Protein AF-A0A484ZXV9-F1 (afdb_monomer)

Mean predicted aligned error: 6.79 Å

Organism: NCBI:txid82979

InterPro domains:
  IPR029000 Cyclophilin-like domain superfamily [SSF50891] (3-53)
  IPR041183 Cyclophilin-like [PF18050] (3-50)

Sequence (57 aa):
MKDIAYYAPWGNMVIYRQNFEYSRGLVKLGSIDYGMDILDISGPIQVIIEAVDEQPQ

Secondary structure (DSSP, 8-state):
--EEEEETTTTEEEEESS-----TTEEEEEE--S-GGGG---S---------SS---

Foldseek 3Di:
DFWWWAQQVPRDIDTDPDDDPDDPRIDTPGGDPDDPVVVVDPDDDDDDDDDDPDDDD

Nearest PDB structures (foldseek):
  5ja1-assembly1_B  TM=6.020E-01  e=6.139E+00  Escherichia coli K-12

pLDDT: mean 80.06, std 9.7, range [51.34, 89.94]

Solvent-accessible surface area (backbone atoms only — not comparable to full-atom values): 4025 Å² total;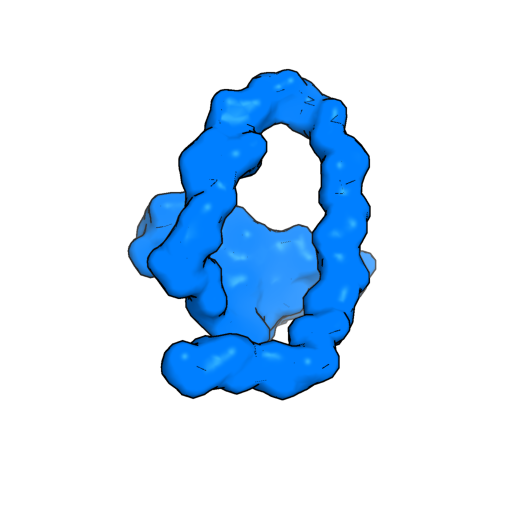 per-residue (Å²): 89,45,36,34,28,38,34,64,90,78,72,45,80,45,77,37,85,51,89,68,85,88,56,94,55,60,44,81,73,52,69,61,92,72,76,70,70,77,64,78,58,88,75,93,74,92,82,86,88,76,84,76,89,69,78,86,128

Radius of gyration: 12.88 Å; Cα contacts (8 Å, |Δi|>4): 57; chains: 1; bounding box: 31×26×29 Å

Structure (mmCIF, N/CA/C/O backbone):
data_AF-A0A484ZXV9-F1
#
_entry.id   AF-A0A484ZXV9-F1
#
loop_
_atom_site.group_PDB
_atom_site.id
_atom_site.type_symbol
_atom_site.label_atom_id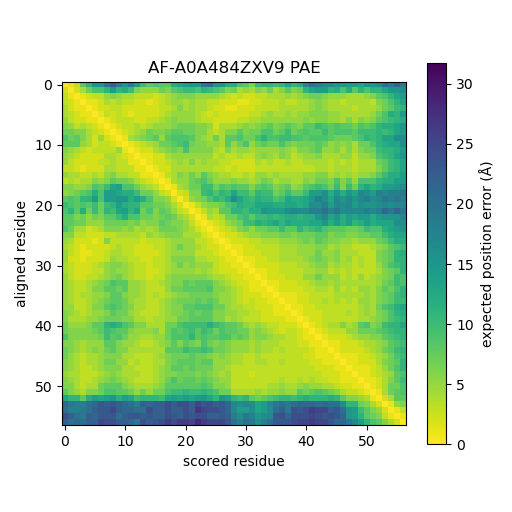
_atom_site.label_alt_id
_atom_site.label_comp_id
_atom_site.label_asym_id
_atom_site.label_entity_id
_atom_site.label_seq_id
_atom_site.pdbx_PDB_ins_code
_atom_site.Cartn_x
_atom_site.Cartn_y
_atom_site.Cartn_z
_atom_site.occupancy
_atom_site.B_iso_or_equiv
_atom_site.auth_seq_id
_atom_site.auth_comp_id
_atom_site.auth_asym_id
_atom_site.auth_atom_id
_atom_site.pdbx_PDB_model_num
ATOM 1 N N . MET A 1 1 ? -9.867 5.320 -6.102 1.00 60.53 1 MET A N 1
ATOM 2 C CA . MET A 1 1 ? -10.083 3.937 -5.614 1.00 60.53 1 MET A CA 1
ATOM 3 C C . MET A 1 1 ? -8.997 3.608 -4.596 1.00 60.53 1 MET A C 1
ATOM 5 O O . MET A 1 1 ? -7.933 4.210 -4.690 1.00 60.53 1 MET A O 1
ATOM 9 N N . LYS A 1 2 ? -9.277 2.734 -3.620 1.00 74.75 2 LYS A N 1
ATOM 10 C CA . LYS A 1 2 ? -8.328 2.294 -2.581 1.00 74.75 2 LYS A CA 1
ATOM 11 C C . LYS A 1 2 ? -7.900 0.857 -2.879 1.00 74.75 2 LYS A C 1
ATOM 13 O O . LYS A 1 2 ? -8.371 -0.073 -2.238 1.00 74.75 2 LYS A O 1
ATOM 18 N N . ASP A 1 3 ? -7.119 0.672 -3.934 1.00 84.44 3 ASP A N 1
ATOM 19 C CA . ASP A 1 3 ? -6.818 -0.665 -4.456 1.00 84.44 3 ASP A CA 1
ATOM 20 C C . ASP A 1 3 ? -5.496 -1.198 -3.895 1.00 84.44 3 ASP A C 1
ATOM 22 O O . ASP A 1 3 ? -4.528 -0.446 -3.755 1.00 84.44 3 ASP A O 1
ATOM 26 N N . ILE A 1 4 ? -5.444 -2.504 -3.627 1.00 86.69 4 ILE A N 1
ATOM 27 C CA . ILE A 1 4 ? -4.205 -3.232 -3.330 1.00 86.69 4 ILE A CA 1
ATOM 28 C C . ILE A 1 4 ? -3.799 -3.998 -4.586 1.00 86.69 4 ILE A C 1
ATOM 30 O O . ILE A 1 4 ? -4.627 -4.649 -5.231 1.00 86.69 4 ILE A O 1
ATOM 34 N N . ALA A 1 5 ? -2.517 -3.943 -4.928 1.00 86.50 5 ALA A N 1
ATOM 35 C CA . ALA A 1 5 ? -1.949 -4.640 -6.066 1.00 86.50 5 ALA A CA 1
ATOM 36 C C . ALA A 1 5 ? -0.626 -5.321 -5.719 1.00 86.50 5 ALA A C 1
ATOM 38 O O . ALA A 1 5 ? 0.105 -4.919 -4.814 1.00 86.50 5 ALA A O 1
ATOM 39 N N . TYR A 1 6 ? -0.305 -6.335 -6.507 1.00 84.75 6 TYR A N 1
ATOM 40 C CA . TYR A 1 6 ? 0.988 -6.990 -6.519 1.00 84.75 6 TYR A CA 1
ATOM 41 C C . TYR A 1 6 ? 1.803 -6.508 -7.717 1.00 84.75 6 TYR A C 1
ATOM 43 O O . TYR A 1 6 ? 1.309 -6.509 -8.848 1.00 84.75 6 TYR A O 1
ATOM 51 N N . TYR A 1 7 ? 3.053 -6.119 -7.477 1.00 81.75 7 TYR A N 1
ATOM 52 C CA . TYR A 1 7 ? 4.002 -5.779 -8.528 1.00 81.75 7 TYR A CA 1
ATOM 53 C C . TYR A 1 7 ? 4.914 -6.972 -8.824 1.00 81.75 7 TYR A C 1
ATOM 55 O O . TYR A 1 7 ? 5.907 -7.217 -8.132 1.00 81.75 7 TYR A O 1
ATOM 63 N N . ALA A 1 8 ? 4.576 -7.703 -9.887 1.00 78.56 8 ALA A N 1
ATOM 64 C CA . ALA A 1 8 ? 5.235 -8.949 -10.265 1.00 78.56 8 ALA A CA 1
ATOM 65 C C . ALA A 1 8 ? 6.755 -8.850 -10.501 1.00 78.56 8 ALA A C 1
ATOM 67 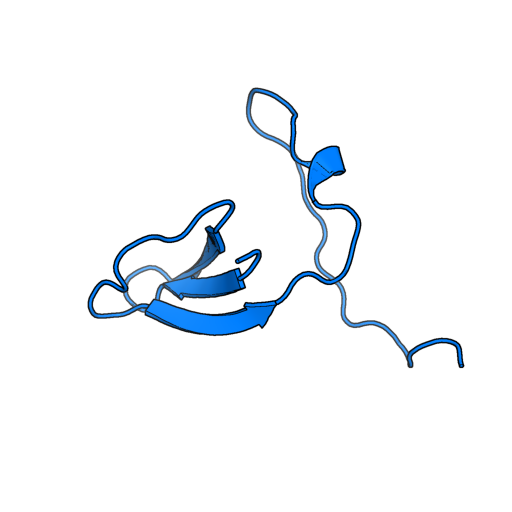O O . ALA A 1 8 ? 7.452 -9.789 -10.123 1.00 78.56 8 ALA A O 1
ATOM 68 N N . PRO A 1 9 ? 7.317 -7.755 -11.055 1.00 79.88 9 PRO A N 1
ATOM 69 C CA . PRO A 1 9 ? 8.755 -7.690 -11.318 1.00 79.88 9 PRO A CA 1
ATOM 70 C C . PRO A 1 9 ? 9.657 -7.754 -10.078 1.00 79.88 9 PRO A C 1
ATOM 72 O O . PRO A 1 9 ? 10.798 -8.190 -10.205 1.00 79.88 9 PRO A O 1
ATOM 75 N N . TRP A 1 10 ? 9.179 -7.335 -8.899 1.00 79.75 10 TRP A N 1
ATOM 76 C CA . TRP A 1 10 ? 9.988 -7.310 -7.664 1.00 79.75 10 TRP A CA 1
ATOM 77 C C . TRP A 1 10 ? 9.354 -8.027 -6.475 1.00 79.75 10 TRP A C 1
ATOM 79 O O . TRP A 1 10 ? 9.980 -8.132 -5.428 1.00 79.75 10 TRP A O 1
ATOM 89 N N . GLY A 1 11 ? 8.122 -8.513 -6.612 1.00 81.25 11 GLY A N 1
ATOM 90 C CA . GLY A 1 11 ? 7.420 -9.161 -5.511 1.00 81.25 11 GLY A CA 1
ATOM 91 C C . GLY A 1 11 ? 6.895 -8.203 -4.442 1.00 81.25 11 GLY A C 1
ATOM 92 O O . GLY A 1 11 ? 6.555 -8.645 -3.350 1.00 81.25 11 GLY A O 1
ATOM 93 N N . ASN A 1 12 ? 6.807 -6.906 -4.747 1.00 85.19 12 ASN A N 1
ATOM 94 C CA . ASN A 1 12 ? 6.344 -5.894 -3.800 1.00 85.19 12 ASN A CA 1
ATOM 95 C C . ASN A 1 12 ? 4.815 -5.776 -3.805 1.00 85.19 12 ASN A C 1
ATOM 97 O O . ASN A 1 12 ? 4.171 -5.896 -4.851 1.00 85.19 12 ASN A O 1
ATOM 101 N N . MET A 1 13 ? 4.244 -5.462 -2.642 1.00 83.75 13 MET A N 1
ATOM 102 C CA . MET A 1 13 ? 2.847 -5.052 -2.523 1.00 83.75 13 MET A CA 1
ATOM 103 C C . MET A 1 13 ? 2.725 -3.533 -2.668 1.00 83.75 13 MET A C 1
ATOM 105 O O . MET A 1 13 ? 3.558 -2.778 -2.167 1.00 83.75 13 MET A O 1
ATOM 109 N N . VAL A 1 14 ? 1.683 -3.091 -3.367 1.00 85.44 14 VAL A N 1
ATOM 110 C CA . VAL A 1 14 ? 1.415 -1.685 -3.670 1.00 85.44 14 VAL A CA 1
ATOM 111 C C . VAL A 1 14 ? -0.004 -1.344 -3.236 1.00 85.44 14 V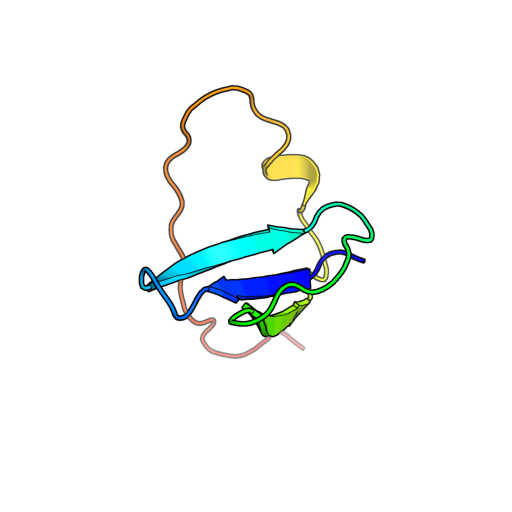AL A C 1
ATOM 113 O O . VAL A 1 14 ? -0.932 -2.106 -3.497 1.00 85.44 14 VAL A O 1
ATOM 116 N N . ILE A 1 15 ? -0.178 -0.183 -2.604 1.00 85.06 15 ILE A N 1
ATOM 117 C CA . ILE A 1 15 ? -1.490 0.352 -2.235 1.00 85.06 15 ILE A CA 1
ATOM 118 C C . ILE A 1 15 ? -1.694 1.691 -2.943 1.00 85.06 15 ILE A C 1
ATOM 120 O O . ILE A 1 15 ? -0.884 2.608 -2.807 1.00 85.06 15 ILE A O 1
ATOM 124 N N . TYR A 1 16 ? -2.795 1.818 -3.678 1.00 78.44 16 TYR A N 1
ATOM 125 C CA . TYR A 1 16 ? -3.162 3.039 -4.386 1.00 78.44 16 TYR A CA 1
ATOM 126 C C . TYR A 1 16 ? -4.116 3.889 -3.548 1.00 78.44 16 TYR A C 1
ATOM 128 O O . TYR A 1 16 ? -5.185 3.427 -3.157 1.00 78.44 16 TYR A O 1
ATOM 136 N N . ARG A 1 17 ? -3.754 5.158 -3.308 1.00 72.12 17 ARG A N 1
ATOM 137 C CA . ARG A 1 17 ? -4.641 6.152 -2.663 1.00 72.12 17 ARG A CA 1
ATOM 138 C C . ARG A 1 17 ? -5.515 6.925 -3.651 1.00 72.12 17 ARG A C 1
ATOM 140 O O . ARG A 1 17 ? -6.529 7.493 -3.257 1.00 72.12 17 ARG A O 1
ATOM 147 N N . GLN A 1 18 ? -5.131 6.961 -4.925 1.00 68.25 18 GLN A N 1
ATOM 148 C CA . GLN A 1 18 ? -5.822 7.686 -5.992 1.00 68.25 18 GLN A CA 1
ATOM 149 C C . GLN A 1 18 ? -5.806 6.874 -7.290 1.00 68.25 18 GLN A C 1
ATOM 151 O O . GLN A 1 18 ? -5.159 5.830 -7.370 1.00 68.25 18 GLN A O 1
ATOM 156 N N . ASN A 1 19 ? -6.541 7.341 -8.300 1.00 61.94 19 ASN A N 1
ATOM 157 C CA . ASN A 1 19 ? -6.557 6.709 -9.615 1.00 61.94 19 ASN A CA 1
ATOM 158 C C . ASN A 1 19 ? -5.173 6.884 -10.256 1.00 61.94 19 ASN A C 1
ATOM 160 O O . ASN A 1 19 ? -4.786 8.000 -10.591 1.00 61.94 19 ASN A O 1
ATOM 164 N N . PHE A 1 20 ? -4.431 5.791 -10.394 1.00 63.69 20 PHE A N 1
A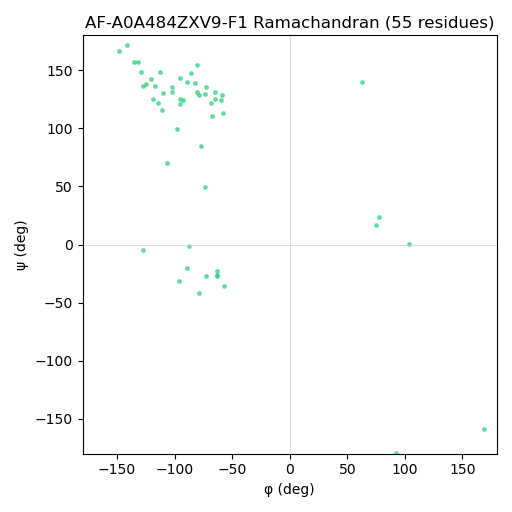TOM 165 C CA . PHE A 1 20 ? -3.165 5.755 -11.117 1.00 63.69 20 PHE A CA 1
ATOM 166 C C . PHE A 1 20 ? -3.339 4.907 -12.377 1.00 63.69 20 PHE A C 1
ATOM 168 O O . PHE A 1 20 ? -4.137 3.966 -12.388 1.00 63.69 20 PHE A O 1
ATOM 175 N N . GLU A 1 21 ? -2.612 5.237 -13.442 1.00 65.75 21 GLU A N 1
ATOM 176 C CA . GLU A 1 21 ? -2.627 4.429 -14.659 1.00 65.75 21 GLU A CA 1
ATOM 177 C C . GLU A 1 21 ? -1.954 3.078 -14.394 1.00 65.75 21 GLU A C 1
ATOM 179 O O . GLU A 1 21 ? -0.794 3.002 -13.985 1.00 65.75 21 GLU A O 1
ATOM 184 N N . TYR A 1 22 ? -2.694 1.991 -14.608 1.00 64.31 22 TYR A N 1
ATOM 185 C CA . TYR A 1 22 ? -2.181 0.634 -14.451 1.00 64.31 22 TYR A CA 1
ATOM 186 C C . TYR A 1 22 ? -0.958 0.418 -15.359 1.00 64.31 22 TYR A C 1
ATOM 188 O O . TYR A 1 22 ? -1.063 0.395 -16.583 1.00 64.31 22 TYR A O 1
ATOM 196 N N . SER A 1 23 ? 0.215 0.242 -14.749 1.00 68.12 23 SER A N 1
ATOM 197 C CA . SER A 1 23 ? 1.450 -0.143 -15.440 1.00 68.12 23 SER A CA 1
ATOM 198 C C . SER A 1 23 ? 1.500 -1.652 -15.715 1.00 68.12 23 SER A C 1
ATOM 200 O O . SER A 1 23 ? 0.915 -2.465 -14.993 1.00 68.12 23 SER A O 1
ATOM 202 N N . ARG A 1 24 ? 2.252 -2.046 -16.750 1.00 70.56 24 ARG A N 1
ATOM 203 C CA . ARG A 1 24 ? 2.516 -3.456 -17.072 1.00 70.56 24 ARG A CA 1
ATOM 204 C C . ARG A 1 24 ? 3.227 -4.137 -15.895 1.00 70.56 24 ARG A C 1
ATOM 206 O O . ARG A 1 24 ? 4.288 -3.691 -15.473 1.00 70.56 24 ARG A O 1
ATOM 213 N N . GLY A 1 25 ? 2.648 -5.231 -15.398 1.00 76.12 25 GLY A N 1
ATOM 214 C CA . GLY A 1 25 ? 3.183 -6.014 -14.274 1.00 76.12 25 GLY A CA 1
ATOM 215 C C . GLY A 1 25 ? 2.470 -5.798 -12.936 1.00 76.12 25 GLY A C 1
ATOM 216 O O . GLY A 1 25 ? 2.845 -6.433 -11.951 1.00 76.12 25 GLY A O 1
ATOM 217 N N . LEU A 1 26 ? 1.446 -4.941 -12.895 1.00 77.69 26 LEU A N 1
ATOM 218 C CA . LEU A 1 26 ? 0.580 -4.773 -11.731 1.00 77.69 26 LEU A CA 1
ATOM 219 C C . LEU A 1 26 ? -0.647 -5.671 -11.835 1.00 77.69 26 LEU A C 1
ATOM 221 O O . LEU A 1 26 ? -1.417 -5.586 -12.792 1.00 77.69 26 LEU A O 1
ATOM 225 N N . VAL A 1 27 ? -0.841 -6.500 -10.817 1.00 84.94 27 VAL A N 1
ATOM 226 C CA . VAL A 1 27 ? -2.008 -7.371 -10.683 1.00 84.94 27 VAL A CA 1
ATOM 227 C C . VAL A 1 27 ? -2.844 -6.858 -9.518 1.00 84.94 27 VAL A C 1
ATOM 229 O O . VAL A 1 27 ? -2.372 -6.852 -8.382 1.00 84.94 27 VAL A O 1
ATOM 232 N N . LYS A 1 28 ? -4.074 -6.404 -9.785 1.00 85.06 28 LYS A N 1
ATOM 233 C CA . LYS A 1 28 ? -5.007 -5.991 -8.727 1.00 85.06 28 LYS A CA 1
ATOM 234 C C . LYS A 1 28 ? -5.366 -7.207 -7.870 1.00 85.06 28 LYS A C 1
ATOM 236 O O . LYS A 1 28 ? -5.839 -8.206 -8.402 1.00 85.06 28 LYS A O 1
ATOM 241 N N . LEU A 1 29 ? -5.154 -7.097 -6.561 1.00 87.81 29 LEU A N 1
ATOM 242 C CA . LEU A 1 29 ? -5.498 -8.133 -5.584 1.00 87.81 29 LEU A CA 1
ATOM 243 C C . LEU A 1 29 ? -6.862 -7.880 -4.937 1.00 87.81 29 LEU A C 1
ATOM 245 O O . LEU A 1 29 ? -7.559 -8.827 -4.594 1.00 87.81 29 LEU A O 1
ATOM 249 N N . GLY A 1 30 ? -7.256 -6.614 -4.785 1.00 87.88 30 GLY A N 1
ATOM 250 C CA . GLY A 1 30 ? -8.514 -6.254 -4.136 1.00 87.88 30 GLY A CA 1
ATOM 251 C C . GLY A 1 30 ? -8.618 -4.761 -3.845 1.00 87.88 30 GLY A C 1
ATOM 252 O O . GLY A 1 30 ? -7.923 -3.946 -4.460 1.00 87.88 30 GLY A O 1
ATOM 253 N N . SER A 1 31 ? -9.489 -4.415 -2.902 1.00 87.75 31 SER A N 1
ATOM 254 C CA . SER A 1 31 ? -9.703 -3.055 -2.407 1.00 87.75 31 SER A CA 1
ATOM 255 C C . SER A 1 31 ? -9.712 -3.012 -0.883 1.00 87.75 31 SER A C 1
ATOM 257 O O . SER A 1 31 ? -9.971 -4.015 -0.229 1.00 87.75 31 SER A O 1
ATOM 259 N N . ILE A 1 32 ? -9.426 -1.837 -0.332 1.00 86.88 32 ILE A N 1
ATOM 260 C CA . ILE A 1 32 ? -9.506 -1.543 1.097 1.00 86.88 32 ILE A CA 1
ATOM 261 C C . ILE A 1 32 ? -10.860 -0.908 1.383 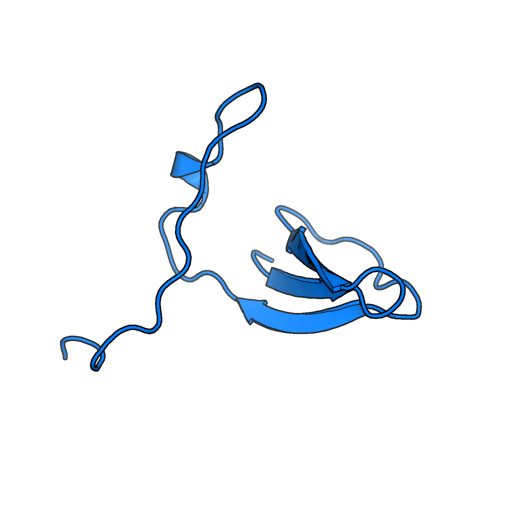1.00 86.88 32 ILE A C 1
ATOM 263 O O . ILE A 1 32 ? -11.163 0.174 0.865 1.00 86.88 32 ILE A O 1
ATOM 267 N N . ASP A 1 33 ? -11.632 -1.549 2.253 1.00 87.12 33 ASP A N 1
ATOM 268 C CA . ASP A 1 33 ? -12.971 -1.092 2.618 1.00 87.12 33 ASP A CA 1
ATOM 269 C C . ASP A 1 33 ? -12.921 0.073 3.628 1.00 87.12 33 ASP A C 1
ATOM 271 O O . ASP A 1 33 ? -13.615 1.079 3.462 1.00 87.12 33 ASP A O 1
ATOM 275 N N . TYR A 1 34 ? -12.036 0.005 4.632 1.00 85.69 34 TYR A N 1
ATOM 276 C CA . TYR A 1 34 ? -11.909 0.995 5.716 1.00 85.69 34 TYR A CA 1
ATOM 277 C C . TYR A 1 34 ? -10.462 1.134 6.240 1.00 85.69 34 TYR A C 1
ATOM 279 O O . TYR A 1 34 ? -9.603 0.320 5.921 1.00 85.69 34 TYR A O 1
ATOM 287 N N . GLY A 1 35 ? -10.176 2.188 7.022 1.00 85.38 35 GLY A N 1
ATOM 288 C CA . GLY A 1 35 ? -8.893 2.352 7.736 1.00 85.38 35 GLY A CA 1
ATOM 289 C C . GLY A 1 35 ? -7.694 2.819 6.895 1.00 85.38 35 GLY A C 1
ATOM 290 O O . GLY A 1 35 ? -6.547 2.564 7.244 1.00 85.38 35 GLY A O 1
ATOM 291 N N . MET A 1 36 ? -7.918 3.487 5.762 1.00 85.44 36 MET A N 1
ATOM 292 C CA . MET A 1 36 ? -6.808 3.966 4.917 1.00 85.44 36 MET A CA 1
ATOM 293 C C . MET A 1 36 ? -6.055 5.159 5.533 1.00 85.44 36 MET A C 1
ATOM 295 O O . MET A 1 36 ? -4.873 5.363 5.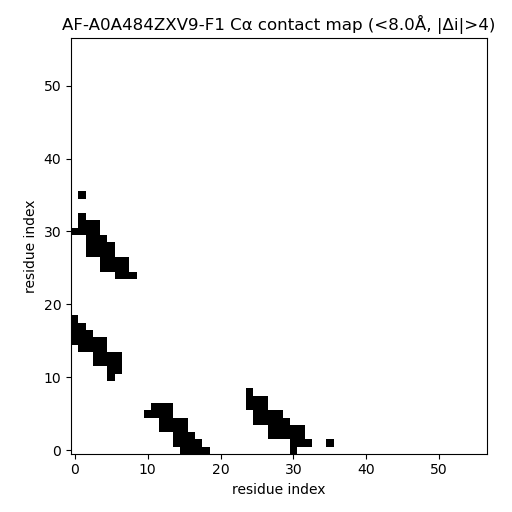266 1.00 85.44 36 MET A O 1
ATOM 299 N N . ASP A 1 37 ? -6.753 5.929 6.360 1.00 86.56 37 ASP A N 1
ATOM 300 C CA . ASP A 1 37 ? -6.277 7.089 7.114 1.00 86.56 37 ASP A CA 1
ATOM 301 C C . ASP A 1 37 ? -5.188 6.731 8.133 1.00 86.56 37 ASP A C 1
ATOM 303 O O . ASP A 1 37 ? -4.299 7.533 8.399 1.00 86.56 37 ASP A O 1
ATOM 307 N N . ILE A 1 38 ? -5.170 5.490 8.627 1.00 85.19 38 ILE A N 1
ATOM 308 C CA . ILE A 1 38 ? -4.131 5.002 9.547 1.00 85.19 38 ILE A CA 1
ATOM 309 C C . ILE A 1 38 ? -2.747 5.010 8.873 1.00 85.19 38 ILE A C 1
ATOM 311 O O . ILE A 1 38 ? -1.716 5.054 9.538 1.00 85.19 38 ILE A O 1
ATOM 315 N N . LEU A 1 39 ? -2.713 4.979 7.537 1.00 84.75 39 LEU A N 1
ATOM 316 C CA . LEU A 1 39 ? -1.482 5.048 6.760 1.00 84.75 39 LEU A CA 1
ATOM 317 C C . LEU A 1 39 ? -1.057 6.498 6.454 1.00 84.75 39 LEU A C 1
ATOM 319 O O . LEU A 1 39 ? -0.020 6.685 5.815 1.00 84.75 39 LEU A O 1
ATOM 323 N N . ASP A 1 40 ? -1.801 7.531 6.867 1.00 86.88 40 ASP A N 1
ATOM 324 C CA . ASP A 1 40 ? -1.429 8.954 6.724 1.00 86.88 40 ASP A CA 1
ATOM 325 C C . ASP A 1 40 ? -0.318 9.359 7.722 1.00 86.88 40 ASP A C 1
ATOM 327 O O . ASP A 1 40 ? -0.400 10.356 8.435 1.00 86.88 40 ASP A O 1
ATOM 331 N N . ILE A 1 41 ? 0.753 8.564 7.763 1.00 87.12 41 ILE A N 1
ATOM 332 C CA . ILE A 1 41 ? 1.936 8.747 8.601 1.00 87.12 41 ILE A CA 1
ATOM 333 C C . ILE A 1 41 ? 3.137 8.961 7.680 1.00 87.12 41 ILE A C 1
ATOM 335 O O . ILE A 1 41 ? 3.307 8.275 6.672 1.00 87.12 41 ILE A O 1
ATOM 339 N N . SER A 1 42 ? 3.984 9.923 8.031 1.00 89.25 42 SER A N 1
ATOM 340 C CA . SER A 1 42 ? 5.231 10.178 7.313 1.00 89.25 42 SER A CA 1
ATOM 341 C C . SER A 1 42 ? 6.341 9.237 7.774 1.00 89.25 42 SER A C 1
ATOM 343 O O . SER A 1 42 ? 6.541 9.038 8.970 1.00 89.25 42 SER A O 1
ATOM 345 N N . GLY A 1 43 ? 7.131 8.750 6.818 1.00 89.94 43 GLY A N 1
ATOM 346 C CA . GLY A 1 43 ? 8.295 7.904 7.078 1.00 89.94 43 GLY A CA 1
ATOM 347 C C . GLY A 1 43 ? 7.990 6.402 7.046 1.00 89.94 43 GLY A C 1
ATOM 348 O O . GLY A 1 43 ? 6.867 5.997 6.747 1.00 89.94 43 GLY A O 1
ATOM 349 N N . PRO A 1 44 ? 9.007 5.556 7.290 1.00 89.62 44 PRO A N 1
ATOM 350 C CA . PRO A 1 44 ? 8.830 4.111 7.316 1.00 89.62 44 PRO A CA 1
ATOM 351 C C . PRO A 1 44 ? 7.919 3.698 8.471 1.00 89.62 44 PRO A C 1
ATOM 353 O O . PRO A 1 44 ? 8.145 4.092 9.614 1.00 89.62 44 PRO A O 1
ATOM 356 N N . ILE A 1 45 ? 6.932 2.858 8.175 1.00 88.38 45 ILE A N 1
ATOM 357 C CA . ILE A 1 45 ? 6.070 2.231 9.176 1.00 88.38 45 ILE A CA 1
ATOM 358 C C . ILE A 1 45 ? 6.200 0.716 9.077 1.00 88.38 45 ILE A C 1
ATOM 360 O O . ILE A 1 45 ? 6.327 0.158 7.985 1.00 88.38 45 ILE A O 1
ATOM 364 N N . GLN A 1 46 ? 6.175 0.047 10.224 1.00 88.94 46 GLN A N 1
ATOM 365 C CA . GLN A 1 46 ? 6.058 -1.402 10.261 1.00 88.94 46 GLN A CA 1
ATOM 366 C C . GLN A 1 46 ? 4.588 -1.779 10.071 1.00 88.94 46 GLN A C 1
ATOM 368 O O . GLN A 1 46 ? 3.717 -1.234 10.745 1.00 88.94 46 GLN A O 1
ATOM 373 N N . VAL A 1 47 ? 4.323 -2.713 9.159 1.00 85.25 47 VAL A N 1
ATOM 374 C CA . VAL A 1 47 ? 2.975 -3.201 8.847 1.00 85.25 47 VAL A CA 1
ATOM 375 C C . VAL A 1 47 ? 2.953 -4.714 9.016 1.00 85.25 47 VAL A C 1
ATOM 377 O O . VAL A 1 47 ? 3.893 -5.396 8.607 1.00 85.25 47 VAL A O 1
ATOM 380 N N . ILE A 1 48 ? 1.878 -5.228 9.608 1.00 88.31 48 ILE A N 1
ATOM 381 C CA . ILE A 1 48 ? 1.582 -6.659 9.683 1.00 88.31 48 ILE A CA 1
ATOM 382 C C . ILE A 1 48 ? 0.379 -6.910 8.779 1.00 88.31 48 ILE A C 1
ATOM 384 O O . ILE A 1 48 ? -0.610 -6.185 8.847 1.00 88.31 48 ILE A O 1
ATOM 388 N N . ILE A 1 49 ? 0.497 -7.907 7.905 1.00 86.44 49 ILE A N 1
ATOM 389 C CA . ILE A 1 49 ? -0.591 -8.366 7.044 1.00 86.44 49 ILE A CA 1
ATOM 390 C C . ILE A 1 49 ? -0.919 -9.780 7.489 1.00 86.44 49 ILE A C 1
ATOM 392 O O . ILE A 1 49 ? -0.052 -10.6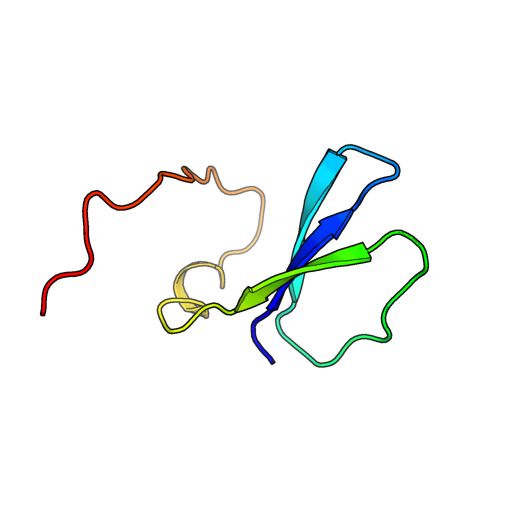53 7.466 1.00 86.44 49 ILE A O 1
ATOM 396 N N . GLU A 1 50 ? -2.166 -9.992 7.878 1.00 88.19 50 GLU A N 1
ATOM 397 C CA . GLU A 1 50 ? -2.678 -11.282 8.318 1.00 88.19 50 GLU A CA 1
ATOM 398 C C . GLU A 1 50 ? -3.959 -11.621 7.559 1.00 88.19 50 GLU A C 1
ATOM 400 O O . GLU A 1 50 ? -4.704 -10.736 7.129 1.00 88.19 50 GLU A O 1
ATOM 405 N N . ALA A 1 51 ? -4.184 -12.914 7.342 1.00 87.44 51 ALA A N 1
ATOM 406 C CA . ALA A 1 51 ? -5.479 -13.379 6.880 1.00 87.44 51 ALA A CA 1
ATOM 407 C C . ALA A 1 51 ? -6.465 -13.266 8.046 1.00 87.44 51 ALA A C 1
ATOM 409 O O . ALA A 1 51 ? -6.127 -13.625 9.171 1.00 87.44 51 ALA A O 1
ATOM 410 N N . VAL A 1 52 ? -7.666 -12.760 7.779 1.00 86.25 52 VAL A N 1
ATOM 411 C CA . VAL A 1 52 ? -8.730 -12.735 8.784 1.00 86.25 52 VAL A CA 1
ATOM 412 C C . VAL A 1 52 ? -9.368 -14.119 8.881 1.00 86.25 52 VAL A C 1
ATOM 414 O O . VAL A 1 52 ? -9.778 -14.690 7.867 1.00 86.25 52 VAL A O 1
ATOM 417 N N . ASP A 1 53 ? -9.461 -14.649 10.097 1.00 79.38 53 ASP A N 1
ATOM 418 C CA . ASP A 1 53 ? -10.199 -15.877 10.393 1.00 79.38 53 ASP A CA 1
ATOM 419 C C . ASP A 1 53 ? -11.704 -15.546 10.427 1.00 79.38 53 ASP A C 1
ATOM 421 O O . ASP A 1 53 ? -12.257 -15.243 11.477 1.00 79.38 53 ASP A O 1
ATOM 425 N N . GLU A 1 54 ? -12.339 -15.548 9.248 1.00 68.62 54 GLU A N 1
ATOM 426 C CA . GLU A 1 54 ? -13.750 -15.192 8.990 1.00 68.62 54 GLU A CA 1
ATOM 427 C C . GLU A 1 54 ? -14.161 -13.736 9.314 1.00 68.62 54 GLU A C 1
ATOM 429 O O . GLU A 1 54 ? -13.773 -13.118 10.303 1.00 68.62 54 GLU A O 1
ATOM 434 N N . GLN A 1 55 ? -14.983 -13.148 8.437 1.00 58.34 55 GLN A N 1
ATOM 435 C CA . GLN A 1 55 ? -15.539 -11.810 8.655 1.00 58.34 55 GLN A CA 1
ATOM 436 C C . GLN A 1 55 ? -16.631 -11.882 9.741 1.00 58.34 55 GLN A C 1
ATOM 438 O O . GLN A 1 55 ? -17.539 -12.707 9.603 1.00 58.34 55 GLN A O 1
ATOM 443 N N . PRO A 1 56 ? -16.611 -11.030 10.786 1.00 58.28 56 PRO A N 1
ATOM 444 C CA . PRO A 1 56 ? -17.769 -10.881 11.661 1.00 58.28 56 PRO A CA 1
ATOM 445 C C . PRO A 1 56 ? -18.971 -10.435 10.814 1.00 58.28 56 PRO A C 1
ATOM 447 O O . PRO A 1 56 ? -18.841 -9.490 10.034 1.00 58.28 56 PRO A O 1
ATOM 450 N N . GLN A 1 57 ? -20.091 -11.152 10.943 1.00 51.34 57 GLN A N 1
ATOM 451 C CA . GLN A 1 57 ? -21.377 -10.855 10.290 1.00 51.34 57 GLN A CA 1
ATOM 452 C C . GLN A 1 57 ? -21.914 -9.470 10.664 1.00 51.34 57 GLN A C 1
ATOM 454 O O . GLN A 1 57 ? -21.804 -9.105 11.859 1.00 51.34 57 G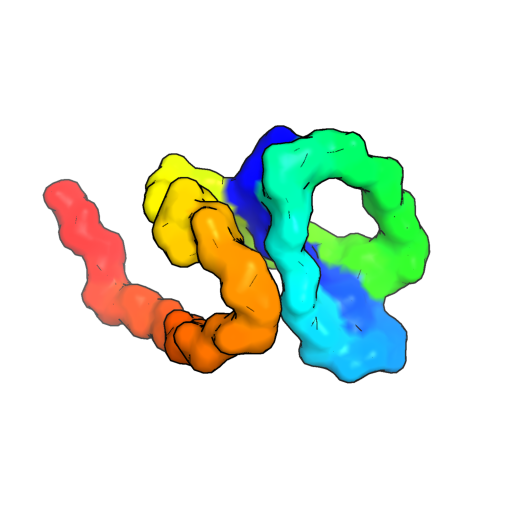LN A O 1
#